Protein AF-A0A6C2C4C9-F1 (afdb_monomer_lite)

Organism: NCBI:txid2508881

Structure (mmCIF, N/CA/C/O backbone):
data_AF-A0A6C2C4C9-F1
#
_entry.id   AF-A0A6C2C4C9-F1
#
loop_
_atom_site.group_PDB
_atom_site.id
_atom_site.type_symbol
_atom_site.label_atom_id
_atom_site.label_alt_id
_atom_site.label_comp_id
_atom_site.label_asym_id
_atom_site.label_entity_id
_atom_site.label_seq_id
_atom_site.pdbx_PDB_ins_code
_atom_site.Cartn_x
_atom_site.Cartn_y
_atom_site.Cartn_z
_atom_site.occupancy
_atom_site.B_iso_or_equiv
_atom_site.auth_seq_id
_atom_site.auth_comp_id
_atom_site.auth_asym_id
_atom_site.auth_atom_id
_atom_site.pdbx_PDB_model_num
ATOM 1 N N . MET A 1 1 ? 20.059 -0.581 -20.417 1.00 68.94 1 MET A N 1
ATOM 2 C CA . MET A 1 1 ? 19.338 -1.883 -20.429 1.00 68.94 1 MET A CA 1
ATOM 3 C C . MET A 1 1 ? 19.548 -2.811 -19.214 1.00 68.94 1 MET A C 1
ATOM 5 O O . MET A 1 1 ? 18.548 -3.128 -18.583 1.00 68.94 1 MET A O 1
ATOM 9 N N . LYS A 1 2 ? 20.760 -3.280 -18.836 1.00 76.12 2 LYS A N 1
ATOM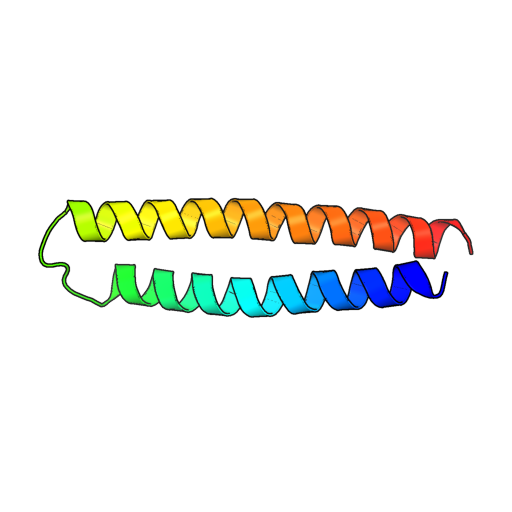 10 C CA . LYS A 1 2 ? 20.921 -4.23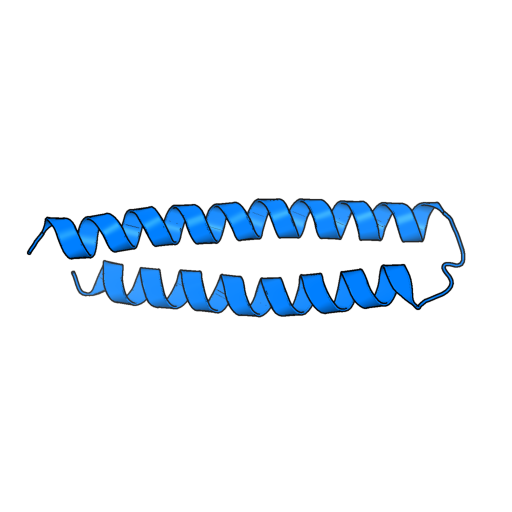4 -17.695 1.00 76.12 2 LYS A CA 1
ATOM 11 C C . LYS A 1 2 ? 20.417 -3.668 -16.353 1.00 76.12 2 LYS A C 1
ATOM 13 O O . LYS A 1 2 ? 19.626 -4.315 -15.674 1.00 76.12 2 LYS A O 1
ATOM 18 N N . ASN A 1 3 ? 20.787 -2.424 -16.043 1.00 88.12 3 ASN A N 1
ATOM 19 C CA . ASN A 1 3 ? 20.401 -1.752 -14.796 1.00 88.12 3 ASN A CA 1
ATOM 20 C C . ASN A 1 3 ? 18.890 -1.491 -14.696 1.00 88.12 3 ASN A C 1
ATOM 22 O O . ASN A 1 3 ? 18.321 -1.607 -13.617 1.00 88.12 3 ASN A O 1
ATOM 26 N N . ASP A 1 4 ? 18.225 -1.185 -15.814 1.00 91.00 4 ASP A N 1
ATOM 27 C CA . ASP A 1 4 ? 16.773 -0.971 -15.833 1.00 91.00 4 ASP A CA 1
ATOM 28 C C . ASP A 1 4 ? 16.002 -2.290 -15.644 1.00 91.00 4 ASP A C 1
ATOM 30 O O . ASP A 1 4 ? 14.991 -2.306 -14.944 1.00 91.00 4 ASP A O 1
ATOM 34 N N . LYS A 1 5 ? 16.496 -3.421 -16.175 1.00 92.62 5 LYS A N 1
ATOM 35 C CA . LYS A 1 5 ? 15.911 -4.751 -15.904 1.00 92.62 5 LYS A CA 1
ATOM 36 C C . LYS A 1 5 ? 16.041 -5.133 -14.425 1.00 92.62 5 LYS A C 1
ATOM 38 O O . LYS A 1 5 ? 15.068 -5.586 -13.825 1.00 92.62 5 LYS A O 1
ATOM 43 N N . GLU A 1 6 ? 17.212 -4.910 -13.826 1.00 95.69 6 GLU A N 1
ATOM 44 C CA . GLU A 1 6 ? 17.433 -5.140 -12.390 1.00 95.69 6 GLU A CA 1
ATOM 45 C C . GLU A 1 6 ? 16.560 -4.223 -11.523 1.00 95.69 6 GLU A C 1
ATOM 47 O O . GLU A 1 6 ? 15.938 -4.682 -10.563 1.00 95.69 6 GLU A O 1
ATOM 52 N N . LEU A 1 7 ? 16.461 -2.940 -11.879 1.00 95.38 7 LEU A N 1
ATOM 53 C CA . LEU A 1 7 ? 15.609 -1.976 -11.187 1.00 95.38 7 LEU A CA 1
ATOM 54 C C . LEU A 1 7 ? 14.126 -2.358 -11.281 1.00 95.38 7 LEU A C 1
ATOM 56 O O . LEU A 1 7 ? 13.429 -2.323 -10.270 1.00 95.38 7 LEU A O 1
ATOM 60 N N . LEU A 1 8 ? 13.645 -2.766 -12.459 1.00 95.31 8 LEU A N 1
ATOM 61 C CA . LEU A 1 8 ? 12.272 -3.238 -12.638 1.00 95.31 8 LEU A CA 1
ATOM 62 C C . LEU A 1 8 ? 11.983 -4.463 -11.760 1.00 95.31 8 LEU A C 1
ATOM 64 O O . LEU A 1 8 ? 10.922 -4.537 -11.142 1.00 95.31 8 LEU A O 1
ATOM 68 N N . GLY A 1 9 ? 12.932 -5.400 -11.677 1.00 95.81 9 GLY A N 1
ATOM 69 C CA . GLY A 1 9 ? 12.845 -6.552 -10.781 1.00 95.81 9 GLY A CA 1
ATOM 70 C C . GLY A 1 9 ? 12.712 -6.139 -9.313 1.00 95.81 9 GLY A C 1
ATOM 71 O O . GLY A 1 9 ? 11.789 -6.592 -8.637 1.00 95.81 9 GLY A O 1
ATOM 72 N N . LYS A 1 10 ? 13.572 -5.226 -8.844 1.00 97.38 10 LYS A N 1
ATOM 73 C CA . LYS A 1 10 ? 13.546 -4.707 -7.464 1.00 97.38 10 LYS A CA 1
ATOM 74 C C . LYS A 1 10 ? 12.228 -4.011 -7.126 1.00 97.38 10 LYS A C 1
ATOM 76 O O . LYS A 1 10 ? 11.614 -4.349 -6.123 1.00 97.38 10 LYS A O 1
ATOM 81 N N . LEU A 1 11 ? 11.751 -3.113 -7.992 1.00 97.62 11 LEU A N 1
ATOM 82 C CA . LEU A 1 11 ? 10.490 -2.388 -7.781 1.00 97.62 11 LEU A CA 1
ATOM 83 C C . LEU A 1 11 ? 9.286 -3.336 -7.699 1.00 97.62 11 LEU A C 1
ATOM 85 O O . LEU A 1 11 ? 8.392 -3.138 -6.881 1.00 97.62 11 LEU A O 1
ATOM 89 N N . ARG A 1 12 ? 9.259 -4.380 -8.538 1.00 95.88 12 ARG A N 1
ATOM 90 C CA . ARG A 1 12 ? 8.202 -5.401 -8.493 1.00 95.88 12 ARG A CA 1
ATOM 91 C C . ARG A 1 12 ? 8.260 -6.229 -7.217 1.00 95.88 12 ARG A C 1
ATOM 93 O O . ARG A 1 12 ? 7.212 -6.532 -6.660 1.00 95.88 12 ARG A O 1
ATOM 100 N N . HIS A 1 13 ? 9.458 -6.617 -6.791 1.00 96.81 13 HIS A N 1
ATOM 101 C CA . HIS A 1 13 ? 9.646 -7.389 -5.569 1.00 96.81 13 HIS A CA 1
ATOM 102 C C . HIS A 1 13 ? 9.179 -6.599 -4.342 1.00 96.81 13 HIS A C 1
ATOM 104 O O . HIS A 1 13 ? 8.305 -7.075 -3.624 1.00 96.81 13 HIS A O 1
ATOM 110 N N . GLU A 1 14 ? 9.649 -5.359 -4.198 1.00 97.62 14 GLU A N 1
ATOM 111 C CA . GLU A 1 14 ? 9.255 -4.457 -3.112 1.00 97.62 14 GLU A CA 1
ATOM 112 C C . GLU A 1 14 ? 7.736 -4.221 -3.088 1.00 97.62 14 GLU A C 1
ATOM 114 O O . GLU A 1 14 ? 7.104 -4.294 -2.037 1.00 97.62 14 GLU A O 1
ATOM 119 N N . HIS A 1 15 ? 7.111 -4.032 -4.257 1.00 97.44 15 HIS A N 1
ATOM 120 C CA . HIS A 1 15 ? 5.656 -3.906 -4.351 1.00 97.44 15 HIS A CA 1
ATOM 121 C C . HIS A 1 15 ? 4.918 -5.166 -3.866 1.00 97.44 15 HIS A C 1
ATOM 123 O O . HIS A 1 15 ? 3.892 -5.052 -3.200 1.00 97.44 15 HIS A O 1
ATOM 129 N N . MET A 1 16 ? 5.403 -6.370 -4.191 1.00 96.31 16 MET A N 1
ATOM 130 C CA . MET A 1 16 ? 4.765 -7.618 -3.743 1.00 96.31 16 MET A CA 1
ATOM 131 C C . MET A 1 16 ? 4.872 -7.815 -2.226 1.00 96.31 16 MET A C 1
ATOM 133 O O . MET A 1 16 ? 3.895 -8.227 -1.600 1.00 96.31 16 MET A O 1
ATOM 137 N N . GLU A 1 17 ? 6.021 -7.494 -1.629 1.00 96.81 17 GLU A N 1
ATOM 138 C CA . GLU A 1 17 ? 6.204 -7.556 -0.173 1.00 96.81 17 GLU A CA 1
ATOM 139 C C . GLU A 1 17 ? 5.292 -6.558 0.553 1.00 96.81 17 GLU A C 1
ATOM 141 O O . GLU A 1 17 ? 4.604 -6.903 1.522 1.00 96.81 17 GLU A O 1
ATOM 146 N N . LEU A 1 18 ? 5.216 -5.332 0.032 1.00 97.62 18 LEU A N 1
ATOM 147 C CA . LEU A 1 18 ? 4.341 -4.297 0.566 1.00 97.62 18 LEU A CA 1
ATOM 148 C C . LEU A 1 18 ? 2.862 -4.679 0.440 1.00 97.62 18 LEU A C 1
ATOM 150 O O . LEU A 1 18 ? 2.102 -4.520 1.393 1.00 97.62 18 LEU A O 1
ATOM 154 N N . TYR A 1 19 ? 2.454 -5.244 -0.698 1.00 95.56 19 TYR A N 1
ATOM 155 C CA . TYR A 1 19 ? 1.077 -5.689 -0.918 1.00 95.56 19 TYR A CA 1
ATOM 156 C C . TYR A 1 19 ? 0.646 -6.770 0.083 1.00 95.56 19 TYR A C 1
ATOM 158 O O . TYR A 1 19 ? -0.463 -6.708 0.613 1.00 95.56 19 TYR A O 1
ATOM 166 N N . SER A 1 20 ? 1.530 -7.725 0.393 1.00 97.12 20 SER A N 1
ATOM 167 C CA . SER A 1 20 ? 1.283 -8.734 1.433 1.00 97.12 20 SER A CA 1
ATOM 168 C C . SER A 1 20 ? 1.041 -8.082 2.800 1.00 97.12 20 SER A C 1
ATOM 170 O O . SER A 1 20 ? 0.061 -8.386 3.484 1.00 97.12 20 SER A O 1
ATOM 172 N N . THR A 1 21 ? 1.877 -7.106 3.164 1.00 97.62 21 THR A N 1
ATOM 173 C CA . THR A 1 21 ? 1.746 -6.337 4.413 1.00 97.62 21 THR A CA 1
ATOM 174 C C . THR A 1 21 ? 0.422 -5.570 4.480 1.00 97.62 21 THR A C 1
ATOM 176 O O . THR A 1 21 ? -0.297 -5.672 5.474 1.00 97.62 21 THR A O 1
ATOM 179 N N . ILE A 1 22 ? 0.055 -4.864 3.405 1.00 98.31 22 ILE A N 1
ATOM 180 C CA . ILE A 1 22 ? -1.225 -4.147 3.291 1.00 98.31 22 ILE A CA 1
ATOM 181 C C . ILE A 1 22 ? -2.401 -5.115 3.437 1.00 98.31 22 ILE A C 1
ATOM 183 O O . ILE A 1 22 ? -3.348 -4.826 4.165 1.00 98.31 22 ILE A O 1
ATOM 187 N N . SER A 1 23 ? -2.352 -6.265 2.760 1.00 98.00 23 SER A N 1
ATOM 188 C CA . SER A 1 23 ? -3.419 -7.266 2.808 1.00 98.00 23 SER A CA 1
ATOM 189 C C . SER A 1 23 ? -3.635 -7.780 4.232 1.00 98.00 23 SER A C 1
ATOM 191 O O . SER A 1 23 ? -4.761 -7.751 4.729 1.00 98.00 23 SER A O 1
ATOM 193 N N . ASN A 1 24 ? -2.555 -8.138 4.930 1.00 97.75 24 ASN A N 1
ATOM 194 C CA . ASN A 1 24 ? -2.620 -8.580 6.322 1.00 97.75 24 ASN A CA 1
ATOM 195 C C . ASN A 1 24 ? -3.164 -7.484 7.252 1.00 97.75 24 ASN A C 1
ATOM 197 O O . ASN A 1 24 ? -3.995 -7.766 8.113 1.00 97.75 24 ASN A O 1
ATOM 201 N N . ALA A 1 25 ? -2.750 -6.229 7.057 1.00 97.69 25 ALA A N 1
ATOM 202 C CA . ALA A 1 25 ? -3.252 -5.095 7.832 1.00 97.69 25 ALA A CA 1
ATOM 203 C C . ALA A 1 25 ? -4.752 -4.840 7.594 1.00 97.69 25 ALA A C 1
ATOM 205 O O . ALA A 1 25 ? -5.496 -4.593 8.541 1.00 97.69 25 ALA A O 1
ATOM 206 N N . LYS A 1 26 ? -5.227 -4.969 6.349 1.00 98.25 26 LYS A N 1
ATOM 207 C CA . LYS A 1 26 ? -6.658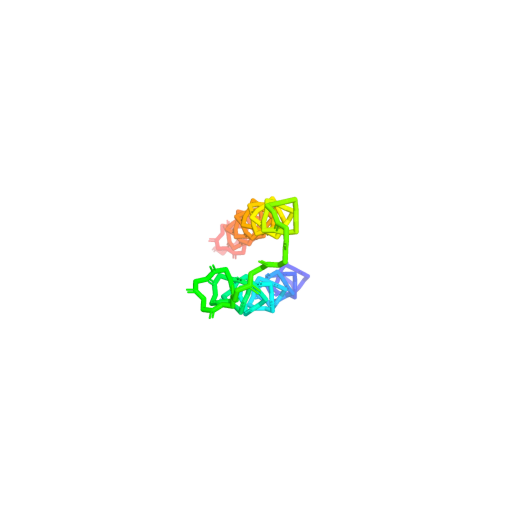 -4.875 6.020 1.00 98.25 26 LYS A CA 1
ATOM 208 C C . LYS A 1 26 ? -7.474 -6.009 6.632 1.00 98.25 26 LYS A C 1
ATOM 210 O O . LYS A 1 26 ? -8.574 -5.762 7.118 1.00 98.25 26 LYS A O 1
ATOM 215 N N . VAL A 1 27 ? -6.941 -7.234 6.643 1.00 98.00 27 VAL A N 1
ATOM 216 C CA . VAL A 1 27 ? -7.570 -8.356 7.356 1.00 98.00 27 VAL A CA 1
ATOM 217 C C . VAL A 1 27 ? -7.656 -8.034 8.845 1.00 98.00 27 VAL A C 1
ATOM 219 O O . VAL A 1 27 ? -8.739 -8.121 9.411 1.00 98.00 27 VAL A O 1
ATOM 222 N N . ALA A 1 28 ? -6.565 -7.568 9.461 1.00 96.81 28 ALA A N 1
ATOM 223 C CA . ALA A 1 28 ? -6.558 -7.175 10.868 1.00 96.81 28 ALA A CA 1
ATOM 224 C C . ALA A 1 28 ? -7.617 -6.103 11.187 1.00 96.81 28 ALA A C 1
ATOM 226 O O . ALA A 1 28 ? -8.367 -6.264 12.147 1.00 96.81 28 ALA A O 1
ATOM 227 N N . LEU A 1 29 ? -7.738 -5.065 10.350 1.00 97.62 29 LEU A N 1
ATOM 228 C CA . LEU A 1 29 ? -8.779 -4.033 10.468 1.00 97.62 29 LEU A CA 1
ATOM 229 C C . LEU A 1 29 ? -10.205 -4.596 10.401 1.00 97.62 29 LEU A C 1
ATOM 231 O O . LEU A 1 29 ? -11.102 -4.060 11.050 1.00 97.62 29 LEU A O 1
ATOM 235 N N . ALA A 1 30 ? -10.421 -5.658 9.623 1.00 96.75 30 ALA A N 1
ATOM 236 C CA . ALA A 1 30 ? -11.731 -6.274 9.441 1.00 96.75 30 ALA A CA 1
ATOM 237 C C . ALA A 1 30 ? -12.079 -7.312 10.521 1.00 96.75 30 ALA A C 1
ATOM 239 O O . ALA A 1 30 ? -13.259 -7.534 10.787 1.00 96.75 30 ALA A O 1
ATOM 240 N N . THR A 1 31 ? -11.082 -7.976 11.115 1.00 96.62 31 THR A N 1
ATOM 241 C CA . THR A 1 31 ? -11.313 -9.166 11.951 1.00 96.62 31 THR A CA 1
ATOM 242 C C . THR A 1 31 ? -10.927 -9.006 13.416 1.00 96.62 31 THR A C 1
ATOM 244 O O . THR A 1 31 ? -11.389 -9.793 14.239 1.00 96.62 31 THR A O 1
ATOM 247 N N . ILE A 1 32 ? -10.055 -8.054 13.764 1.00 93.62 32 ILE A N 1
ATOM 248 C CA . ILE A 1 32 ? -9.524 -7.922 15.128 1.00 93.62 32 ILE A CA 1
ATOM 249 C C . ILE A 1 32 ? -10.289 -6.830 15.890 1.00 93.62 32 ILE A C 1
ATOM 251 O O . ILE A 1 32 ? -10.443 -5.721 15.379 1.00 93.62 32 ILE A O 1
ATOM 255 N N . PRO A 1 33 ? -10.743 -7.093 17.130 1.00 92.81 33 PRO A N 1
ATOM 256 C CA . PRO A 1 33 ? -11.270 -6.045 17.993 1.00 92.81 33 PRO A CA 1
ATOM 257 C C . PRO A 1 33 ? -10.130 -5.160 18.521 1.00 92.81 33 PRO A C 1
ATOM 259 O O . PRO A 1 33 ? -9.215 -5.637 19.194 1.00 92.81 33 PRO A O 1
ATOM 262 N N . PHE A 1 34 ? -10.201 -3.860 18.238 1.00 94.50 34 PHE A N 1
ATOM 263 C CA . PHE A 1 34 ? -9.247 -2.862 18.730 1.00 94.50 34 PHE A CA 1
ATOM 264 C C . PHE A 1 34 ? -9.622 -2.405 20.141 1.00 94.50 34 PHE A C 1
ATOM 266 O O . PHE A 1 34 ? -10.807 -2.280 20.458 1.00 94.50 34 PHE A O 1
ATOM 273 N N . LYS A 1 35 ? -8.626 -2.138 20.997 1.00 94.50 35 LYS A N 1
ATOM 274 C CA . LYS A 1 35 ? -8.886 -1.676 22.372 1.00 94.50 35 LYS A CA 1
ATOM 275 C C . LYS A 1 35 ? -9.305 -0.213 22.392 1.00 94.50 35 LYS A C 1
ATOM 277 O O . LYS A 1 35 ? -10.072 0.192 23.261 1.00 94.50 35 LYS A O 1
ATOM 282 N N . THR A 1 36 ? -8.796 0.573 21.446 1.00 95.94 36 THR A N 1
ATOM 283 C CA . THR A 1 36 ? -9.131 1.990 21.293 1.00 95.94 36 THR A CA 1
ATOM 284 C C . THR A 1 36 ? -9.398 2.342 19.833 1.00 95.94 36 THR A C 1
ATOM 286 O O . THR A 1 36 ? -8.892 1.693 18.918 1.00 95.94 36 THR A O 1
ATOM 289 N N . THR A 1 37 ? -10.165 3.410 19.610 1.00 94.69 37 THR A N 1
ATOM 290 C CA . THR A 1 37 ? -10.347 3.988 18.270 1.00 94.69 37 THR A CA 1
ATOM 291 C C . THR A 1 37 ? -9.023 4.489 17.697 1.00 94.69 37 THR A C 1
ATOM 293 O O . THR A 1 37 ? -8.738 4.240 16.536 1.00 94.69 37 THR A O 1
ATOM 296 N N . ALA A 1 38 ? -8.160 5.078 18.529 1.00 96.88 38 ALA A N 1
ATOM 297 C CA . ALA A 1 38 ? -6.858 5.587 18.105 1.00 96.88 38 ALA A CA 1
ATOM 298 C C . ALA A 1 38 ? -5.940 4.499 17.512 1.00 96.88 38 ALA A C 1
ATOM 300 O O . ALA A 1 38 ? -5.237 4.758 16.540 1.00 96.88 38 ALA A O 1
ATOM 301 N N . GLU A 1 39 ? -5.951 3.279 18.061 1.00 95.81 39 GLU A N 1
ATOM 302 C CA . GLU A 1 39 ? -5.190 2.146 17.504 1.00 95.81 39 GLU A CA 1
ATOM 303 C C . GLU A 1 39 ? -5.699 1.741 16.114 1.00 95.81 39 GLU A C 1
ATOM 305 O O . GLU A 1 39 ? -4.901 1.477 15.214 1.00 95.81 39 GLU A O 1
ATOM 310 N N . ARG A 1 40 ? -7.026 1.705 15.939 1.00 96.75 40 ARG A N 1
ATOM 311 C CA . ARG A 1 40 ? -7.667 1.408 14.653 1.00 96.75 40 ARG A CA 1
ATOM 312 C C . ARG A 1 40 ? -7.333 2.486 13.625 1.00 96.75 40 ARG A C 1
ATOM 314 O O . ARG A 1 40 ? -6.865 2.153 12.541 1.00 96.75 40 ARG A O 1
ATOM 321 N N . ASP A 1 41 ? -7.504 3.753 13.990 1.00 97.81 41 ASP A N 1
ATOM 322 C CA . ASP A 1 41 ? -7.259 4.903 13.115 1.00 97.81 41 ASP A CA 1
ATOM 323 C C . ASP A 1 41 ? -5.778 4.983 12.705 1.00 97.81 41 ASP A C 1
ATOM 325 O O . ASP A 1 41 ? -5.458 5.257 11.548 1.00 97.81 41 ASP A O 1
ATOM 329 N N . ALA A 1 42 ? -4.855 4.669 13.622 1.00 97.69 42 ALA A N 1
ATOM 330 C CA . ALA A 1 42 ? -3.428 4.594 13.316 1.00 97.69 42 ALA A CA 1
ATOM 331 C C . ALA A 1 42 ? -3.118 3.499 12.284 1.00 97.69 42 ALA A C 1
ATOM 333 O O . ALA A 1 42 ? -2.325 3.727 11.368 1.00 97.69 42 ALA A O 1
ATOM 334 N N . LEU A 1 43 ? -3.745 2.324 12.400 1.00 97.69 43 LEU A N 1
ATOM 335 C CA . LEU A 1 43 ? -3.576 1.251 11.422 1.00 97.69 43 LEU A CA 1
ATOM 336 C C . LEU A 1 43 ? -4.211 1.612 10.070 1.00 97.69 43 LEU A C 1
ATOM 338 O O . LEU A 1 43 ? -3.595 1.365 9.036 1.00 97.69 43 LEU A O 1
ATOM 342 N N . GLU A 1 44 ? -5.388 2.245 10.053 1.00 98.12 44 GLU A N 1
ATOM 343 C CA . GLU A 1 44 ? -6.009 2.765 8.823 1.00 98.12 44 GLU A CA 1
ATOM 344 C C . GLU A 1 44 ? -5.097 3.780 8.122 1.00 98.12 44 GLU A C 1
ATOM 346 O O . GLU A 1 44 ? -4.870 3.684 6.913 1.00 98.12 44 GLU A O 1
ATOM 351 N N . GLN A 1 45 ? -4.499 4.704 8.878 1.00 98.31 45 GLN A N 1
ATOM 352 C CA . GLN A 1 45 ? -3.553 5.676 8.339 1.00 98.31 45 GLN A CA 1
ATOM 353 C C . GLN A 1 45 ? -2.291 5.002 7.784 1.00 98.31 45 GLN A C 1
ATOM 355 O O . GLN A 1 45 ? -1.824 5.368 6.704 1.00 98.31 45 GLN A O 1
ATOM 360 N N . GLN A 1 46 ? -1.740 4.007 8.485 1.00 98.12 46 GLN A N 1
ATOM 361 C CA . GLN A 1 46 ? -0.591 3.240 7.995 1.00 98.12 46 GLN A CA 1
ATOM 362 C C . GLN A 1 46 ? -0.919 2.508 6.692 1.00 98.12 46 GLN A C 1
ATOM 364 O O . GLN A 1 46 ? -0.124 2.554 5.754 1.00 98.12 46 GLN A O 1
ATOM 369 N N . VAL A 1 47 ? -2.096 1.880 6.605 1.00 98.38 47 VAL A N 1
ATOM 370 C CA . VAL A 1 47 ? -2.577 1.227 5.379 1.00 98.38 47 VAL A CA 1
ATOM 371 C C . VAL A 1 47 ? -2.648 2.227 4.229 1.00 98.38 47 VAL A C 1
ATOM 373 O O . VAL A 1 47 ? -2.071 1.958 3.179 1.00 98.38 47 VAL A O 1
ATOM 376 N N . ALA A 1 48 ? -3.252 3.398 4.439 1.00 98.31 48 ALA A N 1
ATOM 377 C CA . ALA A 1 48 ? -3.358 4.426 3.405 1.00 98.31 48 ALA A CA 1
ATOM 378 C C . ALA A 1 48 ? -1.981 4.902 2.903 1.00 98.31 48 ALA A C 1
ATOM 380 O O . ALA A 1 48 ? -1.760 5.027 1.698 1.00 98.31 48 ALA A O 1
ATOM 381 N N . VAL A 1 49 ? -1.019 5.118 3.807 1.00 98.38 49 VAL A N 1
ATOM 382 C CA . VAL A 1 49 ? 0.353 5.505 3.432 1.00 98.38 49 VAL A CA 1
ATOM 383 C C . VAL A 1 49 ? 1.048 4.397 2.637 1.00 98.38 49 VAL A C 1
ATOM 385 O O . VAL A 1 49 ? 1.704 4.679 1.632 1.00 98.38 49 VAL A O 1
ATOM 388 N N . MET A 1 50 ? 0.892 3.137 3.051 1.00 98.31 50 MET A N 1
ATOM 389 C CA . MET A 1 50 ? 1.449 1.996 2.326 1.00 98.31 50 MET A CA 1
ATOM 390 C C . MET A 1 50 ? 0.837 1.858 0.926 1.00 98.31 50 MET A C 1
ATOM 392 O O . MET A 1 50 ? 1.567 1.591 -0.024 1.00 98.31 50 MET A O 1
ATOM 396 N N . GLU A 1 51 ? -0.468 2.083 0.769 1.00 98.19 51 GLU A N 1
ATOM 397 C CA . GLU A 1 51 ? -1.136 2.068 -0.539 1.00 98.19 51 GLU A CA 1
ATOM 398 C C . GLU A 1 51 ? -0.610 3.167 -1.464 1.00 98.19 51 GLU A C 1
ATOM 400 O O . GLU A 1 51 ? -0.244 2.889 -2.607 1.00 98.19 51 GLU A O 1
ATOM 405 N N . MET A 1 52 ? -0.468 4.394 -0.954 1.00 98.31 52 MET A N 1
ATOM 406 C CA . MET A 1 52 ? 0.134 5.490 -1.718 1.00 98.31 52 MET A CA 1
ATOM 407 C C . MET A 1 52 ? 1.557 5.150 -2.174 1.00 98.31 52 MET A 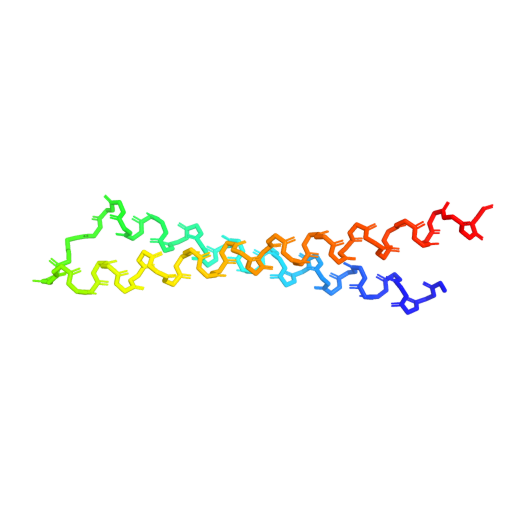C 1
ATOM 409 O O . MET A 1 52 ? 1.947 5.460 -3.302 1.00 98.31 52 MET A O 1
ATOM 413 N N . TYR A 1 53 ? 2.346 4.508 -1.311 1.00 98.00 53 TYR A N 1
ATOM 414 C CA . TYR A 1 53 ? 3.696 4.087 -1.666 1.00 98.00 53 TYR A CA 1
ATOM 415 C C . TYR A 1 53 ? 3.699 2.943 -2.693 1.00 98.00 53 TYR A C 1
ATOM 417 O O . TYR A 1 53 ? 4.478 2.976 -3.649 1.00 98.00 53 TYR A O 1
ATOM 425 N N . ALA A 1 54 ? 2.786 1.975 -2.573 1.00 97.69 54 ALA A N 1
ATOM 426 C CA . ALA A 1 54 ? 2.611 0.906 -3.555 1.00 97.69 54 ALA A CA 1
ATOM 427 C C . ALA A 1 54 ? 2.305 1.473 -4.953 1.00 97.69 54 ALA A C 1
ATOM 429 O O . ALA A 1 54 ? 2.946 1.085 -5.935 1.00 97.69 54 ALA A O 1
ATOM 430 N N . ASP A 1 55 ? 1.418 2.466 -5.042 1.00 97.25 55 ASP A N 1
ATOM 431 C CA . ASP A 1 55 ? 1.112 3.158 -6.296 1.00 97.25 55 ASP A CA 1
ATOM 432 C C . ASP A 1 55 ? 2.345 3.854 -6.893 1.00 97.25 55 ASP A C 1
ATOM 434 O O . ASP A 1 55 ? 2.582 3.806 -8.107 1.00 97.25 55 ASP A O 1
ATOM 438 N N . GLN A 1 56 ? 3.185 4.468 -6.053 1.00 97.62 56 GLN A N 1
ATOM 439 C CA . GLN A 1 56 ? 4.446 5.066 -6.497 1.00 97.62 56 GLN A CA 1
ATOM 440 C C . GLN A 1 56 ? 5.418 4.018 -7.052 1.00 97.62 56 GLN A C 1
ATOM 442 O O . GLN A 1 56 ? 6.042 4.264 -8.091 1.00 97.62 56 GLN A O 1
ATOM 447 N N . LEU A 1 57 ? 5.532 2.845 -6.420 1.00 97.19 57 LEU A N 1
ATOM 448 C CA . LEU A 1 57 ? 6.359 1.740 -6.919 1.00 97.19 57 LEU A CA 1
ATOM 449 C C . LEU A 1 57 ? 5.878 1.261 -8.292 1.00 97.19 57 LEU A C 1
ATOM 451 O O . LEU A 1 57 ? 6.690 1.117 -9.210 1.00 97.19 57 LEU A O 1
ATOM 455 N N . VAL A 1 58 ? 4.563 1.101 -8.473 1.00 96.56 58 VAL A N 1
ATOM 456 C CA . VAL A 1 58 ? 3.962 0.728 -9.764 1.00 96.56 58 VAL A CA 1
ATOM 457 C C . VAL A 1 58 ? 4.240 1.789 -10.826 1.00 96.56 58 VAL A C 1
ATOM 459 O O . VAL A 1 58 ? 4.624 1.458 -11.949 1.00 96.56 58 VAL A O 1
ATOM 462 N N . ASN A 1 59 ? 4.085 3.070 -10.495 1.00 96.81 59 ASN A N 1
ATOM 463 C CA . ASN A 1 59 ? 4.338 4.157 -11.438 1.00 96.81 59 ASN A CA 1
ATOM 464 C C . ASN A 1 59 ? 5.813 4.226 -11.848 1.00 96.81 59 ASN A C 1
ATOM 466 O O . ASN A 1 59 ? 6.118 4.343 -13.037 1.00 96.81 59 ASN A O 1
ATOM 470 N N . ARG A 1 60 ? 6.739 4.061 -10.899 1.00 97.00 60 ARG A N 1
ATOM 471 C CA . ARG A 1 60 ? 8.176 3.957 -11.195 1.00 97.00 60 ARG A CA 1
ATOM 472 C C . ARG A 1 60 ? 8.471 2.743 -12.074 1.00 97.00 60 ARG A C 1
ATOM 474 O O . ARG A 1 60 ? 9.182 2.885 -13.066 1.00 97.00 60 ARG A O 1
ATOM 481 N N . ALA A 1 61 ? 7.882 1.585 -11.778 1.00 95.88 61 ALA A N 1
ATOM 482 C CA . ALA A 1 61 ? 8.042 0.376 -12.583 1.00 95.88 61 ALA A CA 1
ATOM 483 C C . ALA A 1 61 ? 7.527 0.570 -14.020 1.00 95.88 61 ALA A C 1
ATOM 485 O O . ALA A 1 61 ? 8.208 0.177 -14.965 1.00 95.88 61 ALA A O 1
ATOM 486 N N . LYS A 1 62 ? 6.383 1.246 -14.208 1.00 95.12 62 LYS A N 1
ATOM 487 C CA . LYS A 1 62 ? 5.851 1.610 -15.535 1.00 95.12 62 LYS A CA 1
ATOM 488 C C . LYS A 1 62 ? 6.820 2.497 -16.318 1.00 95.12 62 LYS A C 1
ATOM 490 O O . LYS A 1 62 ? 7.010 2.273 -17.509 1.00 95.12 62 LYS A O 1
ATOM 495 N N . LEU A 1 63 ? 7.436 3.491 -15.673 1.00 94.75 63 LEU A N 1
ATOM 496 C CA . LEU A 1 63 ? 8.417 4.371 -16.322 1.00 94.75 63 LEU A CA 1
ATOM 497 C C . LEU A 1 63 ? 9.683 3.612 -16.738 1.00 94.75 63 LEU A C 1
ATOM 499 O O . LEU A 1 63 ? 10.169 3.805 -17.849 1.00 94.75 63 LEU A O 1
ATOM 503 N N . VAL A 1 64 ? 10.190 2.729 -15.873 1.00 94.81 64 VAL A N 1
ATOM 504 C CA . VAL A 1 64 ? 11.348 1.871 -16.179 1.00 94.81 64 VAL A CA 1
ATOM 505 C C . VAL A 1 64 ? 11.020 0.911 -17.327 1.00 94.81 64 VAL A C 1
ATOM 507 O O . VAL A 1 64 ? 11.802 0.786 -18.263 1.00 94.81 64 VAL A O 1
ATOM 510 N N . ALA A 1 65 ? 9.843 0.280 -17.298 1.00 93.06 65 ALA A N 1
ATOM 511 C CA . ALA A 1 65 ? 9.384 -0.601 -18.367 1.00 93.06 65 ALA A CA 1
ATOM 512 C C . ALA A 1 65 ? 9.270 0.142 -19.705 1.00 93.06 65 ALA A C 1
ATOM 514 O O . ALA A 1 65 ? 9.753 -0.360 -20.711 1.00 93.06 65 ALA A O 1
ATOM 515 N N . LYS A 1 66 ? 8.704 1.358 -19.723 1.00 93.06 66 LYS A N 1
ATOM 516 C CA . LYS A 1 66 ? 8.634 2.175 -20.944 1.00 93.06 66 LYS A CA 1
ATOM 517 C C . LYS A 1 66 ? 10.011 2.410 -21.561 1.00 93.06 66 LYS A C 1
ATOM 519 O O . LYS A 1 66 ? 10.138 2.203 -22.757 1.00 93.06 66 LYS A O 1
ATOM 524 N N . ARG A 1 67 ? 11.024 2.772 -20.76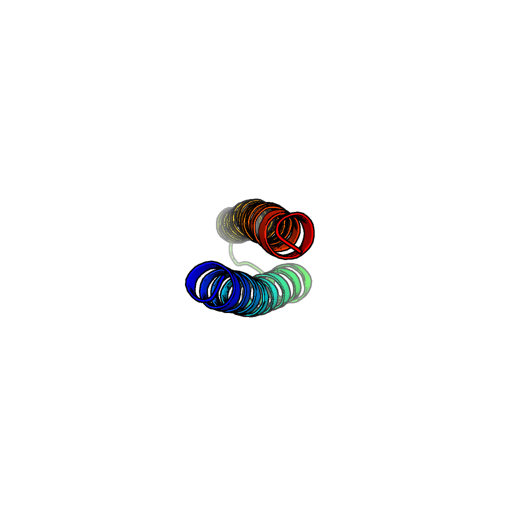1 1.00 90.44 67 ARG A N 1
ATOM 525 C CA . ARG A 1 67 ? 12.400 2.955 -21.261 1.00 90.44 67 ARG A CA 1
ATOM 526 C C . ARG A 1 67 ? 12.974 1.680 -21.868 1.00 90.44 67 ARG A C 1
ATOM 528 O O . ARG A 1 67 ? 13.560 1.734 -22.938 1.00 90.44 67 ARG A O 1
ATOM 535 N N . LEU A 1 68 ? 12.756 0.536 -21.214 1.00 89.31 68 LEU A N 1
ATOM 536 C CA . LEU A 1 68 ? 13.215 -0.760 -21.72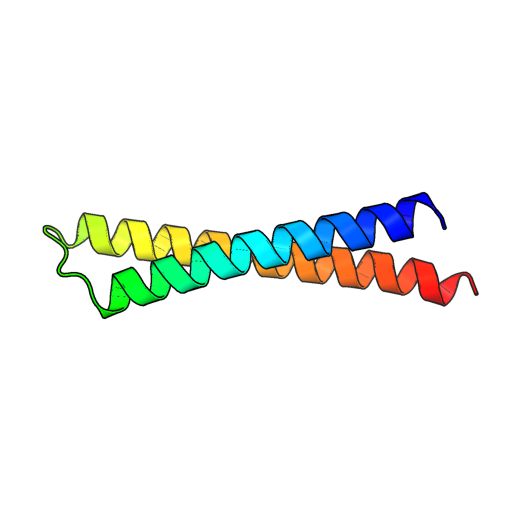1 1.00 89.31 68 LEU A CA 1
ATOM 537 C C . LEU A 1 68 ? 12.614 -1.124 -23.084 1.00 89.31 68 LEU A C 1
ATOM 539 O O . LEU A 1 68 ? 13.298 -1.786 -23.848 1.00 89.31 68 LEU A O 1
ATOM 543 N N . TYR A 1 69 ? 11.371 -0.717 -23.363 1.00 82.56 69 TYR A N 1
ATOM 544 C CA . TYR A 1 69 ? 10.660 -1.032 -24.611 1.00 82.56 69 TYR A CA 1
ATOM 545 C C . TYR A 1 69 ? 10.683 0.096 -25.656 1.00 82.56 69 TYR A C 1
ATOM 547 O O . TYR A 1 69 ? 10.169 -0.097 -26.750 1.00 82.56 69 TYR A O 1
ATOM 555 N N . SER A 1 70 ? 11.203 1.282 -25.325 1.00 77.06 70 SER A N 1
ATOM 556 C CA . SER A 1 70 ? 11.381 2.398 -26.270 1.00 77.06 70 SER A CA 1
ATOM 557 C C . SER A 1 70 ? 12.801 2.495 -26.835 1.00 77.06 70 SER A C 1
ATOM 559 O O . SER A 1 70 ? 13.048 3.324 -27.704 1.00 77.06 70 SER A O 1
ATOM 561 N N . GLU A 1 71 ? 13.739 1.730 -26.272 1.00 57.97 71 GLU A N 1
ATOM 562 C CA . GLU A 1 71 ? 15.134 1.621 -26.723 1.00 57.97 71 GLU A CA 1
ATOM 563 C C . GLU A 1 71 ? 15.379 0.386 -27.625 1.00 57.97 71 GLU A C 1
ATOM 565 O O . GLU A 1 71 ? 16.518 0.178 -28.039 1.00 57.97 71 GLU A O 1
ATOM 570 N N . ASP A 1 72 ? 14.329 -0.393 -27.929 1.00 47.91 72 ASP A N 1
ATOM 571 C CA . ASP A 1 72 ? 14.284 -1.467 -28.945 1.00 47.91 72 ASP A CA 1
ATOM 572 C C . ASP A 1 72 ? 13.578 -0.960 -30.220 1.00 47.91 72 ASP A C 1
ATOM 574 O O . ASP A 1 72 ? 13.997 -1.359 -31.332 1.00 47.91 72 ASP A O 1
#

Secondary structure (DSSP, 8-state):
-HHHHHHHHHHHHHHHHHHHHHHHHHHHHHHSPPSSHHHHHHHHHHHHHHHHHHHHHHHHHHHHHHHHHH--

Sequence (72 aa):
MKNDKELLGKLRHEHMELYSTISNAKVALATIPFKTTAERDALEQQVAVMEMYADQLVNRAKLVAKRLYSED

Foldseek 3Di:
DVVLVVLLVVLVVVLVVLVVVLVVLVVCLVPPDDPDPVVSVVSVVVSVVSVVVSVVSVVVSVVSVCVVVVVD

pLDDT: mean 93.91, std 8.7, range [47.91, 98.38]

Radius of gyration: 16.42 Å; chains: 1; bounding box: 33×15×51 Å